Protein AF-A0A0L8MH28-F1 (afdb_monomer_lite)

InterPro domains:
  IPR025246 Transposase IS30-like HTH domain [PF13936] (49-73)

Organism: Streptomyces virginiae (NCBI:txid1961)

Foldseek 3Di:
DLLQLQVVLLVVDALCVSQVVVPHHSVVSVCVCVVVVNADPDQSDDDDLQDDDPVSVVVVVVCVVVVNDPVNSCPPPPVPRPYDHDDDDDCRVVRDDPVSVVSSCCRHPVPPD

Sequence (113 aa):
MQRQFWRLIATRVTTVEASLAVGVSWPVGTRWSRHAGGMPPISLAEPTGRYLSLEEREEIAILRAKGTGVRRIDAAEWKGRKMKPHRADRRWATAWSPQQISHRVTLDFPDDE

Structure (mmCIF, N/CA/C/O backbone):
data_AF-A0A0L8MH28-F1
#
_entry.id   AF-A0A0L8MH28-F1
#
loop_
_atom_site.group_PDB
_atom_site.id
_atom_site.type_symbol
_atom_site.label_atom_id
_atom_site.label_alt_id
_atom_site.label_comp_id
_atom_site.label_asym_id
_atom_site.label_entity_id
_atom_site.label_seq_id
_atom_site.pdbx_PDB_ins_code
_atom_site.Cartn_x
_atom_site.Cartn_y
_atom_site.Cartn_z
_atom_site.occupancy
_atom_site.B_iso_or_equiv
_atom_site.auth_seq_id
_atom_site.auth_comp_id
_atom_site.auth_asym_id
_atom_site.auth_atom_id
_atom_site.pdbx_PDB_model_num
ATOM 1 N N . MET A 1 1 ? -3.454 -6.102 -3.710 1.00 75.81 1 MET A N 1
ATOM 2 C CA . MET A 1 1 ? -2.995 -5.783 -5.084 1.00 75.81 1 MET A CA 1
ATOM 3 C C . MET A 1 1 ? -1.890 -4.718 -5.119 1.00 75.81 1 MET A C 1
ATOM 5 O O . MET A 1 1 ? -0.753 -5.066 -5.404 1.00 75.81 1 MET A O 1
ATOM 9 N N . GLN A 1 2 ? -2.153 -3.457 -4.740 1.00 80.25 2 GLN A N 1
ATOM 10 C CA . GLN A 1 2 ? -1.167 -2.358 -4.839 1.00 80.25 2 GLN A CA 1
ATOM 11 C C . GLN A 1 2 ? 0.131 -2.572 -4.034 1.00 80.25 2 GLN A C 1
ATOM 13 O O . GLN A 1 2 ? 1.206 -2.242 -4.514 1.00 80.25 2 GLN A O 1
ATOM 18 N N . ARG A 1 3 ? 0.081 -3.172 -2.836 1.00 82.31 3 ARG A N 1
ATOM 19 C CA . ARG A 1 3 ? 1.304 -3.489 -2.067 1.00 82.31 3 ARG A CA 1
ATOM 20 C C . ARG A 1 3 ? 2.214 -4.478 -2.798 1.00 82.31 3 ARG A C 1
ATOM 22 O O . ARG A 1 3 ? 3.425 -4.305 -2.784 1.00 82.31 3 ARG A O 1
ATOM 29 N N . GLN A 1 4 ? 1.631 -5.497 -3.427 1.00 85.44 4 GLN A N 1
ATOM 30 C CA . GLN A 1 4 ? 2.398 -6.480 -4.188 1.00 85.44 4 GLN A CA 1
ATOM 31 C C . GLN A 1 4 ? 2.988 -5.851 -5.452 1.00 85.44 4 GLN A C 1
ATOM 33 O O . GLN A 1 4 ? 4.147 -6.099 -5.755 1.00 85.44 4 GLN A O 1
ATOM 38 N N . PHE A 1 5 ? 2.237 -4.959 -6.106 1.00 89.19 5 PHE A N 1
ATOM 39 C CA . PHE A 1 5 ? 2.734 -4.157 -7.225 1.00 89.19 5 PHE A CA 1
ATOM 40 C C . PHE A 1 5 ? 3.976 -3.377 -6.791 1.00 89.19 5 PHE A C 1
ATOM 42 O O . PHE A 1 5 ? 5.042 -3.551 -7.363 1.00 89.19 5 PHE A O 1
ATOM 49 N N . TRP A 1 6 ? 3.885 -2.620 -5.697 1.00 88.50 6 TRP A N 1
ATOM 50 C CA . TRP A 1 6 ? 5.008 -1.831 -5.196 1.00 88.50 6 TRP A CA 1
ATOM 51 C C . TRP A 1 6 ? 6.198 -2.665 -4.692 1.00 88.50 6 TRP A C 1
ATOM 53 O O . TRP A 1 6 ? 7.331 -2.193 -4.750 1.00 88.50 6 TRP A O 1
ATOM 63 N N . ARG A 1 7 ? 5.977 -3.906 -4.237 1.00 88.00 7 ARG A N 1
ATOM 64 C CA . ARG A 1 7 ? 7.060 -4.856 -3.920 1.00 88.00 7 ARG A CA 1
ATOM 65 C C . ARG A 1 7 ? 7.795 -5.320 -5.172 1.00 88.00 7 ARG A C 1
ATOM 67 O O . ARG A 1 7 ? 9.016 -5.311 -5.169 1.00 88.00 7 ARG A O 1
ATOM 74 N N . LEU A 1 8 ? 7.068 -5.669 -6.230 1.00 89.56 8 LEU A N 1
ATOM 75 C CA . LEU A 1 8 ? 7.651 -6.051 -7.520 1.00 89.56 8 LEU A CA 1
ATOM 76 C C . LEU A 1 8 ? 8.408 -4.877 -8.153 1.00 89.56 8 LEU A C 1
ATOM 78 O O . LEU A 1 8 ? 9.551 -4.993 -8.581 1.00 89.56 8 LEU A O 1
ATOM 82 N N . ILE A 1 9 ? 7.812 -3.694 -8.102 1.00 87.44 9 ILE A N 1
ATOM 83 C CA . ILE A 1 9 ? 8.481 -2.443 -8.446 1.00 87.44 9 ILE A CA 1
ATOM 84 C C . ILE A 1 9 ? 9.790 -2.328 -7.636 1.00 87.44 9 ILE A C 1
ATOM 86 O O . ILE A 1 9 ? 10.855 -2.174 -8.229 1.00 87.44 9 ILE A O 1
ATOM 90 N N . ALA A 1 10 ? 9.785 -2.533 -6.315 1.00 83.81 10 ALA A N 1
ATOM 91 C CA . ALA A 1 10 ? 11.010 -2.499 -5.503 1.00 83.81 10 ALA A CA 1
ATOM 92 C C . ALA A 1 10 ? 12.061 -3.576 -5.865 1.00 83.81 10 ALA A C 1
ATOM 94 O O . ALA A 1 10 ? 13.247 -3.358 -5.608 1.00 83.81 10 ALA A O 1
ATOM 95 N N . THR A 1 11 ? 11.668 -4.692 -6.495 1.00 84.44 11 THR A N 1
ATOM 96 C CA . THR A 1 11 ? 12.586 -5.713 -7.039 1.00 84.44 11 THR A CA 1
ATOM 97 C C . THR A 1 11 ? 13.094 -5.395 -8.447 1.00 84.44 11 THR A C 1
ATOM 99 O O . THR A 1 11 ? 13.701 -6.259 -9.070 1.00 84.44 11 THR A O 1
ATOM 102 N N . ARG A 1 12 ? 12.892 -4.163 -8.938 1.00 82.25 12 ARG A N 1
ATOM 103 C CA . ARG A 1 12 ? 13.396 -3.661 -10.231 1.00 82.25 12 ARG A CA 1
ATOM 104 C C . ARG A 1 12 ? 12.762 -4.302 -11.470 1.00 82.25 12 ARG A C 1
ATOM 106 O O . ARG A 1 12 ? 13.372 -4.283 -12.531 1.00 82.25 12 ARG A O 1
ATOM 113 N N . VAL A 1 13 ? 11.537 -4.820 -11.368 1.00 88.38 13 VAL A N 1
ATOM 114 C CA . VAL A 1 13 ? 10.767 -5.169 -12.576 1.00 88.38 13 VAL A CA 1
ATOM 115 C C . VAL A 1 13 ? 10.082 -3.934 -13.162 1.00 88.38 13 VAL A C 1
ATOM 117 O O . VAL A 1 13 ? 9.840 -2.942 -12.454 1.00 88.38 13 VAL A O 1
ATOM 120 N N . THR A 1 14 ? 9.765 -3.997 -14.455 1.00 89.00 14 THR A N 1
ATOM 121 C CA . THR A 1 14 ? 9.102 -2.898 -15.165 1.00 89.00 14 THR A CA 1
ATOM 122 C C . THR A 1 14 ? 7.680 -2.678 -14.647 1.00 89.00 14 THR A C 1
ATOM 124 O O . THR A 1 14 ? 7.023 -3.585 -14.126 1.00 89.00 14 THR A O 1
ATOM 127 N N . THR A 1 15 ? 7.155 -1.464 -14.835 1.00 89.50 15 THR A N 1
ATOM 128 C CA . THR A 1 15 ? 5.761 -1.151 -14.486 1.00 89.50 15 THR A CA 1
ATOM 129 C C . THR A 1 15 ? 4.763 -2.064 -15.219 1.00 89.50 15 THR A C 1
ATOM 131 O O . THR A 1 15 ? 3.725 -2.419 -14.658 1.00 89.50 15 THR A O 1
ATOM 134 N N . VAL A 1 16 ? 5.092 -2.514 -16.437 1.00 90.69 16 VAL A N 1
ATOM 135 C CA . VAL A 1 16 ? 4.305 -3.487 -17.218 1.00 90.69 16 VAL A CA 1
ATOM 136 C C . VAL A 1 16 ? 4.285 -4.852 -16.544 1.00 90.69 16 VAL A C 1
ATOM 138 O O . VAL A 1 16 ? 3.209 -5.359 -16.233 1.00 90.69 16 VAL A O 1
ATOM 141 N N . GLU A 1 17 ? 5.449 -5.428 -16.267 1.00 91.88 17 GLU A N 1
ATOM 142 C CA . GLU A 1 17 ? 5.557 -6.757 -15.657 1.00 91.88 17 GLU A CA 1
ATOM 143 C C . GLU A 1 17 ? 4.930 -6.784 -14.265 1.00 91.88 17 GLU A C 1
ATOM 145 O O . GLU A 1 17 ? 4.170 -7.696 -13.945 1.00 91.88 17 GLU A O 1
ATOM 150 N N . ALA A 1 18 ? 5.167 -5.744 -13.460 1.00 92.25 18 ALA A N 1
ATOM 151 C CA . ALA A 1 18 ? 4.547 -5.607 -12.148 1.00 92.25 18 ALA A CA 1
ATOM 152 C C . ALA A 1 18 ? 3.014 -5.540 -12.241 1.00 92.25 18 ALA A C 1
ATOM 154 O O . ALA A 1 18 ? 2.329 -6.083 -11.376 1.00 92.25 18 ALA A O 1
ATOM 155 N N . SER A 1 19 ? 2.470 -4.893 -13.280 1.00 93.75 19 SER A N 1
ATOM 156 C CA . SER A 1 19 ? 1.023 -4.810 -13.526 1.00 93.75 19 SER A CA 1
ATOM 157 C C . SER A 1 19 ? 0.431 -6.177 -13.845 1.00 93.75 19 SER A C 1
ATOM 159 O O . SER A 1 19 ? -0.528 -6.605 -13.200 1.00 93.75 19 SER A O 1
ATOM 161 N N . LEU A 1 20 ? 1.046 -6.878 -14.800 1.00 94.56 20 LEU A N 1
ATOM 162 C CA . LEU A 1 20 ? 0.613 -8.204 -15.232 1.00 94.56 20 LEU A CA 1
ATOM 163 C C . LEU A 1 20 ? 0.688 -9.209 -14.077 1.00 94.56 20 LEU A C 1
ATOM 165 O O . LEU A 1 20 ? -0.273 -9.932 -13.830 1.00 94.56 20 LEU A O 1
ATOM 169 N N . ALA A 1 21 ? 1.776 -9.185 -13.304 1.00 92.88 21 ALA A N 1
ATOM 170 C CA . ALA A 1 21 ? 1.997 -10.091 -12.181 1.00 92.88 21 ALA A CA 1
ATOM 171 C C . ALA A 1 21 ? 0.993 -9.917 -11.029 1.00 92.88 21 ALA A C 1
ATOM 173 O O . ALA A 1 21 ? 0.726 -10.873 -10.303 1.00 92.88 21 ALA A O 1
ATOM 174 N N . VAL A 1 22 ? 0.420 -8.720 -10.842 1.00 93.12 22 VAL A N 1
ATOM 175 C CA . VAL A 1 22 ? -0.648 -8.509 -9.847 1.00 93.12 22 VAL A CA 1
ATOM 176 C C . VAL A 1 22 ? -2.054 -8.628 -10.423 1.00 93.12 22 VAL A C 1
ATOM 178 O O . VAL A 1 22 ? -3.008 -8.489 -9.661 1.00 93.12 22 VAL A O 1
ATOM 181 N N . GLY A 1 23 ? -2.189 -8.863 -11.732 1.00 94.75 23 GLY A N 1
ATOM 182 C CA . GLY A 1 23 ? -3.471 -9.011 -12.415 1.00 94.75 23 GLY A CA 1
ATOM 183 C C . GLY A 1 23 ? -4.174 -7.695 -12.767 1.00 94.75 23 GLY A C 1
ATOM 184 O O . GLY A 1 23 ? -5.400 -7.679 -12.841 1.00 94.75 23 GLY A O 1
ATOM 185 N N . VAL A 1 24 ? -3.447 -6.583 -12.958 1.00 93.81 24 VAL A N 1
ATOM 186 C CA . VAL A 1 24 ? -4.012 -5.348 -13.545 1.00 93.81 24 VAL A CA 1
ATOM 187 C C . VAL A 1 24 ? -3.523 -5.126 -14.972 1.00 93.81 24 VAL A C 1
ATOM 189 O O . VAL A 1 24 ? -2.411 -5.493 -15.341 1.00 93.81 24 VAL A O 1
ATOM 192 N N . SER A 1 25 ? -4.335 -4.435 -15.775 1.00 95.19 25 SER A N 1
ATOM 193 C CA . SER A 1 25 ? -3.901 -3.941 -17.084 1.00 95.19 25 SER A CA 1
ATOM 194 C C . SER A 1 25 ? -2.735 -2.951 -16.945 1.00 95.19 25 SER A C 1
ATOM 196 O O . SER A 1 25 ? -2.741 -2.129 -16.023 1.00 95.19 25 SER A O 1
ATOM 198 N N . TRP A 1 26 ? -1.800 -2.947 -17.899 1.00 91.94 26 TRP A N 1
ATOM 199 C CA . TRP A 1 26 ? -0.663 -2.015 -17.914 1.00 91.94 26 TRP A CA 1
ATOM 200 C C . TRP A 1 26 ? -1.038 -0.529 -17.710 1.00 91.94 26 TRP A C 1
ATOM 202 O O . TRP A 1 26 ? -0.399 0.121 -16.880 1.00 91.94 26 TRP A O 1
ATOM 212 N N . PRO A 1 27 ? -2.099 0.032 -18.335 1.00 94.38 27 PRO A N 1
ATOM 213 C CA . PRO A 1 27 ? -2.470 1.433 -18.113 1.00 94.38 27 PRO A CA 1
ATOM 214 C C . PRO A 1 27 ? -2.811 1.767 -16.652 1.00 94.38 27 PRO A C 1
ATOM 216 O O . PRO A 1 27 ? -2.597 2.897 -16.205 1.00 94.38 27 PRO A O 1
ATOM 219 N N . VAL A 1 28 ? -3.329 0.795 -15.891 1.00 94.31 28 VAL A N 1
ATOM 220 C CA . VAL A 1 28 ? -3.649 0.961 -14.465 1.00 94.31 28 VAL A CA 1
ATOM 221 C C . VAL A 1 28 ? -2.372 1.052 -13.635 1.00 94.31 28 VAL A C 1
ATOM 223 O O . VAL A 1 28 ? -2.256 1.967 -12.820 1.00 94.31 28 VAL A O 1
ATOM 226 N N . GLY A 1 29 ? -1.389 0.178 -13.868 1.00 91.06 29 GLY A N 1
ATOM 227 C CA . GLY A 1 29 ? -0.108 0.251 -13.158 1.00 91.06 29 GLY A CA 1
ATOM 228 C C . GLY A 1 29 ? 0.707 1.488 -13.524 1.00 91.06 29 GLY A C 1
ATOM 229 O O . GLY A 1 29 ? 1.256 2.135 -12.634 1.00 91.06 29 GLY A O 1
ATOM 230 N N . THR A 1 30 ? 0.692 1.913 -14.792 1.00 90.19 30 THR A N 1
ATOM 231 C CA . THR A 1 30 ? 1.301 3.188 -15.211 1.00 90.19 30 THR A CA 1
ATOM 232 C C . THR A 1 30 ? 0.660 4.379 -14.505 1.00 90.19 30 THR A C 1
ATOM 234 O O . THR A 1 30 ? 1.358 5.290 -14.062 1.00 90.19 30 THR A O 1
ATOM 237 N N . ARG A 1 31 ? -0.669 4.372 -14.332 1.00 92.06 31 ARG A N 1
ATOM 238 C CA . ARG A 1 31 ? -1.372 5.413 -13.571 1.00 92.06 31 ARG A CA 1
ATOM 239 C C . ARG A 1 31 ? -0.991 5.391 -12.092 1.00 92.06 31 ARG A C 1
ATOM 241 O O . ARG A 1 31 ? -0.777 6.457 -11.525 1.00 92.06 31 ARG A O 1
ATOM 248 N N . TRP A 1 32 ? -0.889 4.211 -11.477 1.00 90.25 32 TRP A N 1
ATOM 249 C CA . TRP A 1 32 ? -0.429 4.083 -10.090 1.00 90.25 32 TRP A CA 1
ATOM 250 C C . TRP A 1 32 ? 0.991 4.618 -9.912 1.00 90.25 32 TRP A C 1
ATOM 252 O O . TRP A 1 32 ? 1.221 5.384 -8.979 1.00 90.25 32 TRP A O 1
ATOM 262 N N . SER A 1 33 ? 1.905 4.267 -10.822 1.00 87.31 33 SER A N 1
ATOM 263 C CA . SER A 1 33 ? 3.290 4.742 -10.799 1.00 87.31 33 SER A CA 1
ATOM 264 C C . SER A 1 33 ? 3.359 6.265 -10.940 1.00 87.31 33 SER A C 1
ATOM 266 O O . SER A 1 33 ? 3.872 6.939 -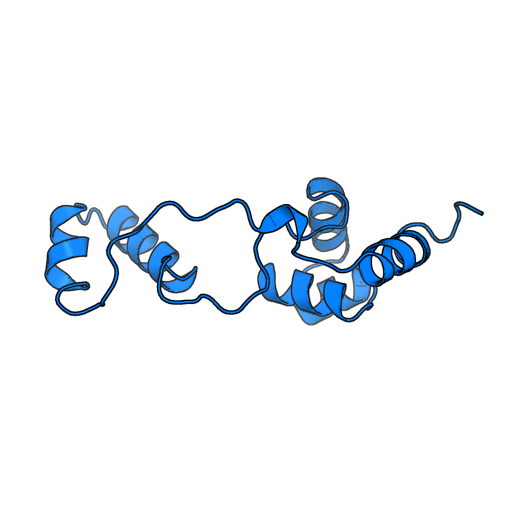10.050 1.00 87.31 33 SER A O 1
ATOM 268 N N . ARG A 1 34 ? 2.735 6.838 -11.982 1.00 85.56 34 ARG A N 1
ATOM 269 C CA . ARG A 1 34 ? 2.724 8.294 -12.216 1.00 85.56 34 ARG A CA 1
ATOM 270 C C . ARG A 1 34 ? 2.090 9.077 -11.074 1.00 85.56 34 ARG A C 1
ATOM 272 O O . ARG A 1 34 ? 2.640 10.085 -10.651 1.00 85.56 34 ARG A O 1
ATOM 279 N N . HIS A 1 35 ? 0.952 8.613 -10.557 1.00 83.69 35 HIS A N 1
ATOM 280 C CA . HIS A 1 35 ? 0.259 9.302 -9.467 1.00 83.69 35 HIS A CA 1
ATOM 281 C C . HIS A 1 35 ? 1.094 9.349 -8.182 1.00 83.69 35 HIS A C 1
ATOM 283 O O . HIS A 1 35 ? 0.995 10.306 -7.421 1.00 83.69 35 HIS A O 1
ATOM 289 N N . ALA A 1 36 ? 1.924 8.334 -7.951 1.00 82.25 36 ALA A N 1
ATOM 290 C CA . ALA A 1 36 ? 2.790 8.261 -6.785 1.00 82.25 36 ALA A CA 1
ATOM 291 C C . ALA A 1 36 ? 4.237 8.724 -7.063 1.00 82.25 36 ALA A C 1
ATOM 293 O O . ALA A 1 36 ? 5.100 8.580 -6.201 1.00 82.25 36 ALA A O 1
ATOM 294 N N . GLY A 1 37 ? 4.515 9.268 -8.256 1.00 80.88 37 GLY A N 1
ATOM 295 C CA . GLY A 1 37 ? 5.847 9.745 -8.646 1.00 80.88 37 GLY A CA 1
ATOM 296 C C . GLY A 1 37 ? 6.906 8.640 -8.724 1.00 80.88 37 GLY A C 1
ATOM 297 O O . GLY A 1 37 ? 8.060 8.877 -8.386 1.00 80.88 37 GLY A O 1
ATOM 298 N N . GLY A 1 38 ? 6.513 7.417 -9.088 1.00 79.38 38 GLY A N 1
ATOM 299 C CA . GLY A 1 38 ? 7.411 6.258 -9.159 1.00 79.38 38 GLY A CA 1
ATOM 300 C C . GLY A 1 38 ? 7.782 5.655 -7.799 1.00 79.38 38 GLY A C 1
ATOM 301 O O . GLY A 1 38 ? 8.575 4.717 -7.750 1.00 79.38 38 GLY A O 1
ATOM 302 N N . MET A 1 39 ? 7.197 6.140 -6.697 1.00 79.88 39 MET A N 1
ATOM 303 C CA . MET A 1 39 ? 7.484 5.700 -5.327 1.00 79.88 39 MET A CA 1
ATOM 304 C C . MET A 1 39 ? 6.217 5.151 -4.650 1.00 79.88 39 MET A C 1
ATOM 306 O O . MET A 1 39 ? 5.140 5.716 -4.821 1.00 79.88 39 MET A O 1
ATOM 310 N N . PRO A 1 40 ? 6.288 4.084 -3.831 1.00 78.81 40 PRO A N 1
ATOM 311 C CA . PRO A 1 40 ? 5.144 3.632 -3.057 1.00 78.81 40 PRO A CA 1
ATOM 312 C C . PRO A 1 40 ? 4.625 4.725 -2.108 1.00 78.81 40 PRO A C 1
ATOM 314 O O . PRO A 1 40 ? 5.350 5.158 -1.212 1.00 78.81 40 PRO A O 1
ATOM 317 N N . PRO A 1 41 ? 3.332 5.091 -2.180 1.00 76.75 41 PRO A N 1
ATOM 318 C CA . PRO A 1 41 ? 2.713 6.008 -1.219 1.00 76.75 41 PRO A CA 1
ATOM 319 C C . PRO A 1 41 ? 2.441 5.327 0.137 1.00 76.75 41 PRO A C 1
ATOM 321 O O . PRO A 1 41 ? 1.865 5.919 1.049 1.00 76.75 41 PRO A O 1
ATOM 324 N N . ILE A 1 42 ? 2.817 4.051 0.266 1.00 72.56 42 ILE A N 1
ATOM 325 C CA . ILE A 1 42 ? 2.582 3.187 1.418 1.00 72.56 42 ILE A CA 1
ATOM 326 C C . ILE A 1 42 ? 3.903 2.592 1.898 1.00 72.56 42 ILE A C 1
ATOM 328 O O . ILE A 1 42 ? 4.789 2.288 1.106 1.00 72.56 42 ILE A O 1
ATOM 332 N N . SER A 1 43 ? 4.028 2.351 3.203 1.00 72.75 43 SER A N 1
ATOM 333 C CA . SER A 1 43 ? 5.167 1.582 3.706 1.00 72.75 43 SER A CA 1
ATOM 334 C C . SER A 1 43 ? 5.088 0.138 3.195 1.00 72.75 43 SER A C 1
ATOM 336 O O . SER A 1 43 ? 4.048 -0.515 3.325 1.00 72.75 43 SER A O 1
ATOM 338 N N . LEU A 1 44 ? 6.184 -0.349 2.604 1.00 71.62 44 LEU A N 1
ATOM 339 C CA . LEU A 1 44 ? 6.324 -1.742 2.155 1.00 71.62 44 LEU A CA 1
ATOM 340 C C . LEU A 1 44 ? 6.840 -2.678 3.250 1.00 71.62 44 LEU A C 1
ATOM 342 O O . LEU A 1 44 ? 6.784 -3.897 3.071 1.00 71.62 44 LEU A O 1
ATOM 346 N N . ALA A 1 45 ? 7.314 -2.112 4.365 1.00 68.94 45 ALA A N 1
ATOM 347 C CA . ALA A 1 45 ? 7.692 -2.871 5.545 1.00 68.94 45 ALA A CA 1
ATOM 348 C C . ALA A 1 45 ? 6.506 -3.707 6.034 1.00 68.94 45 ALA A C 1
ATOM 350 O O . ALA A 1 45 ? 5.343 -3.309 5.894 1.00 68.94 45 ALA A O 1
ATOM 351 N N . GLU A 1 46 ? 6.804 -4.864 6.620 1.00 64.88 46 GLU A N 1
ATOM 352 C CA . GLU A 1 46 ? 5.765 -5.657 7.261 1.00 64.88 46 GLU A CA 1
ATOM 353 C C . GLU A 1 46 ? 5.072 -4.820 8.343 1.00 64.88 46 GLU A C 1
ATOM 355 O O . GLU A 1 46 ? 5.749 -4.084 9.075 1.00 64.88 46 GLU A O 1
ATOM 360 N N . PRO A 1 47 ? 3.729 -4.868 8.425 1.00 63.06 47 PRO A N 1
ATOM 361 C CA . PRO A 1 47 ? 3.002 -4.165 9.464 1.00 63.06 47 PRO A CA 1
ATOM 362 C C . PRO A 1 47 ? 3.490 -4.659 10.824 1.00 63.06 47 PRO A C 1
ATOM 364 O O . PRO A 1 47 ? 3.183 -5.767 11.253 1.00 63.06 47 PRO A O 1
ATOM 367 N N . THR A 1 48 ? 4.272 -3.839 11.515 1.00 57.91 48 THR A N 1
ATOM 368 C CA . THR A 1 48 ? 4.528 -4.056 12.933 1.00 57.91 48 THR A CA 1
ATOM 369 C C . THR A 1 48 ? 3.262 -3.666 13.684 1.00 57.91 48 THR A C 1
ATOM 371 O O . THR A 1 48 ? 2.579 -2.722 13.277 1.00 57.91 48 THR A O 1
ATOM 374 N N . GLY A 1 49 ? 2.932 -4.402 14.751 1.00 58.59 49 GLY A N 1
ATOM 375 C CA . GLY A 1 49 ? 1.684 -4.293 15.523 1.00 58.59 49 GLY A CA 1
ATOM 376 C C . GLY A 1 49 ? 1.487 -2.964 16.267 1.00 58.59 49 GLY A C 1
ATOM 377 O O . GLY A 1 49 ? 1.275 -2.952 17.471 1.00 58.59 49 GLY A O 1
ATOM 378 N N . ARG A 1 50 ? 1.591 -1.829 15.568 1.00 53.97 50 ARG A N 1
ATOM 379 C CA . ARG A 1 50 ? 1.268 -0.464 16.013 1.00 53.97 50 ARG A CA 1
ATOM 380 C C . ARG A 1 50 ? 0.221 0.223 15.122 1.00 53.97 50 ARG A C 1
ATOM 382 O O . ARG A 1 50 ? -0.455 1.122 15.613 1.00 53.97 50 ARG A O 1
ATOM 389 N N . 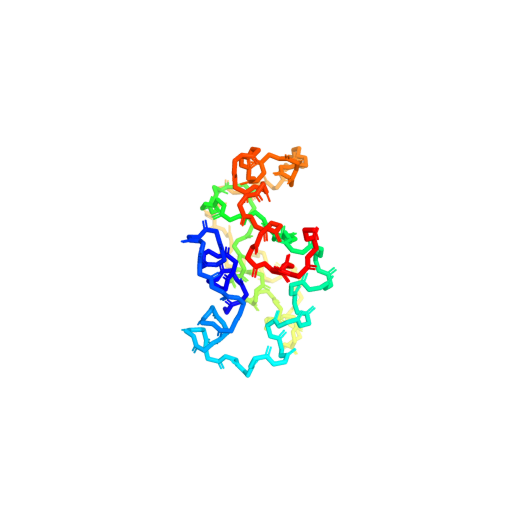TYR A 1 51 ? 0.006 -0.255 13.889 1.00 66.31 51 TYR A N 1
ATOM 390 C CA . TYR A 1 51 ? -1.150 0.105 13.053 1.00 66.31 51 TYR A CA 1
ATOM 391 C C . TYR A 1 51 ? -1.967 -1.086 12.579 1.00 66.31 51 TYR A C 1
ATOM 393 O O . TYR A 1 51 ? -1.428 -2.174 12.399 1.00 66.31 51 TYR A O 1
ATOM 401 N N . LEU A 1 52 ? -3.243 -0.815 12.309 1.00 69.88 52 LEU A N 1
ATOM 402 C CA . LEU A 1 52 ? -4.127 -1.763 11.652 1.00 69.88 52 LEU A CA 1
ATOM 403 C C . LEU A 1 52 ? -3.567 -2.144 10.289 1.00 69.88 52 LEU A C 1
ATOM 405 O O . LEU A 1 52 ? -3.181 -1.277 9.491 1.00 69.88 52 LEU A O 1
ATOM 409 N N . SER A 1 53 ? -3.550 -3.441 10.024 1.00 70.69 53 SER A N 1
ATOM 410 C CA . SER A 1 53 ? -3.300 -3.974 8.700 1.00 70.69 53 SER A CA 1
ATOM 411 C C . SER A 1 53 ? -4.383 -3.483 7.725 1.00 70.69 53 SER A C 1
ATOM 413 O O . SER A 1 53 ? -5.434 -2.966 8.110 1.00 70.69 53 SER A O 1
ATOM 415 N N . LEU A 1 54 ? -4.114 -3.595 6.421 1.00 66.94 54 LEU A N 1
ATOM 416 C CA . LEU A 1 54 ? -5.123 -3.267 5.409 1.00 66.94 54 LEU A CA 1
ATOM 417 C C . LEU A 1 54 ? -6.365 -4.153 5.574 1.00 66.94 54 LEU A C 1
ATOM 419 O O . LEU A 1 54 ? -7.472 -3.647 5.475 1.00 66.94 54 LEU A O 1
ATOM 423 N N . GLU A 1 55 ? -6.153 -5.428 5.890 1.00 72.31 55 GLU A N 1
ATOM 424 C CA . GLU A 1 55 ? -7.202 -6.415 6.140 1.00 72.31 55 GLU A CA 1
ATOM 425 C C . GLU A 1 55 ? -8.088 -5.998 7.321 1.00 72.31 55 GLU A C 1
ATOM 427 O O . GLU A 1 55 ? -9.300 -5.903 7.170 1.00 72.31 55 GLU A O 1
ATOM 432 N N . GLU A 1 56 ? -7.492 -5.590 8.447 1.00 74.19 56 GLU A N 1
ATOM 433 C CA . GLU A 1 56 ? -8.243 -5.077 9.605 1.00 74.19 56 GLU A CA 1
ATOM 434 C C . GLU A 1 56 ? -9.021 -3.792 9.260 1.00 74.19 56 GLU A C 1
ATOM 436 O O . GLU A 1 56 ? -10.119 -3.552 9.758 1.00 74.19 56 GLU A O 1
ATOM 441 N N . ARG A 1 57 ? -8.480 -2.941 8.377 1.00 82.38 57 ARG A N 1
ATOM 442 C CA . ARG A 1 57 ? -9.184 -1.734 7.910 1.00 82.38 57 ARG A CA 1
ATOM 443 C C . ARG A 1 57 ? -10.335 -2.059 6.957 1.00 82.38 57 ARG A C 1
ATOM 445 O O . ARG A 1 57 ? -11.346 -1.359 6.994 1.00 82.38 57 ARG A O 1
ATOM 452 N N . GLU A 1 58 ? -10.181 -3.066 6.104 1.00 83.12 58 GLU A N 1
ATOM 453 C CA . GLU A 1 58 ? -11.227 -3.550 5.199 1.00 83.12 58 GLU A CA 1
ATOM 454 C C . GLU A 1 58 ? -12.359 -4.222 5.983 1.00 83.12 58 GLU A C 1
ATOM 456 O O . GLU A 1 58 ? -13.526 -3.936 5.724 1.00 83.12 58 GLU A O 1
ATOM 461 N N . GLU A 1 59 ? -12.033 -5.004 7.012 1.00 80.00 59 GLU A N 1
ATOM 462 C CA . GLU A 1 59 ? -12.995 -5.598 7.945 1.00 80.00 59 GLU A CA 1
ATOM 463 C C . GLU A 1 59 ? -13.842 -4.518 8.642 1.00 80.00 59 GLU A C 1
ATOM 465 O O . GLU A 1 59 ? -15.076 -4.543 8.572 1.00 80.00 59 GLU A O 1
ATOM 470 N N . ILE A 1 60 ? -13.202 -3.467 9.174 1.00 82.44 60 ILE A N 1
ATOM 471 C CA . ILE A 1 60 ? -13.908 -2.297 9.726 1.00 82.44 60 ILE A CA 1
ATOM 472 C C . ILE A 1 60 ? -14.792 -1.617 8.670 1.00 82.44 60 ILE A C 1
ATOM 474 O O . ILE A 1 60 ? -15.907 -1.188 8.982 1.00 82.44 60 ILE A O 1
ATOM 478 N N . ALA A 1 61 ? -14.316 -1.477 7.430 1.00 83.38 61 ALA A N 1
ATOM 479 C CA . ALA A 1 61 ? -15.079 -0.844 6.356 1.00 83.38 61 ALA A CA 1
ATOM 480 C C . ALA A 1 61 ? -16.332 -1.657 5.990 1.00 83.38 61 ALA A C 1
ATOM 482 O O . ALA A 1 61 ? -17.409 -1.077 5.840 1.00 83.38 61 ALA A O 1
ATOM 483 N N . ILE A 1 62 ? -16.222 -2.986 5.926 1.00 87.50 62 ILE A N 1
ATOM 484 C CA . ILE A 1 62 ? -17.348 -3.899 5.691 1.00 87.50 62 ILE A CA 1
ATOM 485 C C . ILE A 1 62 ? -18.352 -3.813 6.843 1.00 87.50 62 ILE A C 1
ATOM 487 O O . ILE A 1 62 ? -19.555 -3.690 6.607 1.00 87.50 62 ILE A O 1
ATOM 491 N N . LEU A 1 63 ? -17.884 -3.840 8.093 1.00 84.62 63 LEU A N 1
ATOM 492 C CA . LEU A 1 63 ? -18.755 -3.734 9.265 1.00 84.62 63 LEU A CA 1
ATOM 493 C C . LEU A 1 63 ? -19.497 -2.396 9.299 1.00 84.62 63 LE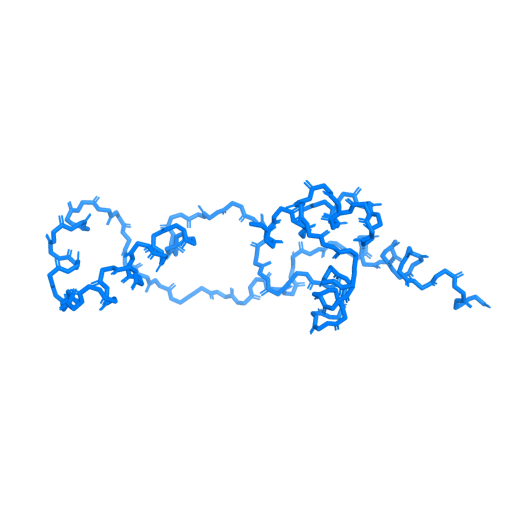U A C 1
ATOM 495 O O . LEU A 1 63 ? -20.701 -2.370 9.568 1.00 84.62 63 LEU A O 1
ATOM 499 N N . ARG A 1 64 ? -18.819 -1.298 8.949 1.00 85.50 64 ARG A N 1
ATOM 500 C CA . ARG A 1 64 ? -19.446 0.020 8.786 1.00 85.50 64 ARG A CA 1
ATOM 501 C C . ARG A 1 64 ? -20.479 0.040 7.662 1.00 85.50 64 ARG A C 1
ATOM 503 O O . ARG A 1 64 ? -21.566 0.569 7.873 1.00 85.50 64 ARG A O 1
ATOM 510 N N . ALA A 1 65 ? -20.179 -0.556 6.507 1.00 90.00 65 ALA A N 1
ATOM 511 C CA . ALA A 1 65 ? -21.119 -0.660 5.388 1.00 90.00 65 ALA A CA 1
ATOM 512 C C . ALA A 1 65 ? -22.374 -1.477 5.752 1.00 90.00 65 ALA A C 1
ATOM 514 O O . ALA A 1 65 ? -23.468 -1.163 5.297 1.00 90.00 65 ALA A O 1
ATOM 515 N N . LYS A 1 66 ? -22.237 -2.467 6.643 1.00 89.31 66 LYS A N 1
ATOM 516 C CA . LYS A 1 66 ? -23.349 -3.235 7.232 1.00 89.31 66 LYS A CA 1
ATOM 517 C C . LYS A 1 66 ? -24.127 -2.476 8.322 1.00 89.31 66 LYS A C 1
ATOM 519 O O . LYS A 1 66 ? -25.018 -3.048 8.942 1.00 89.31 66 LYS A O 1
ATOM 524 N N . GLY A 1 67 ? -23.785 -1.216 8.600 1.00 89.62 67 GLY A N 1
ATOM 525 C CA . GLY A 1 67 ? -24.433 -0.398 9.631 1.00 89.62 67 GLY A CA 1
ATOM 526 C C . GLY A 1 67 ? -23.958 -0.682 11.061 1.00 89.62 67 GLY A C 1
ATOM 527 O O . GLY A 1 67 ? -24.579 -0.236 12.027 1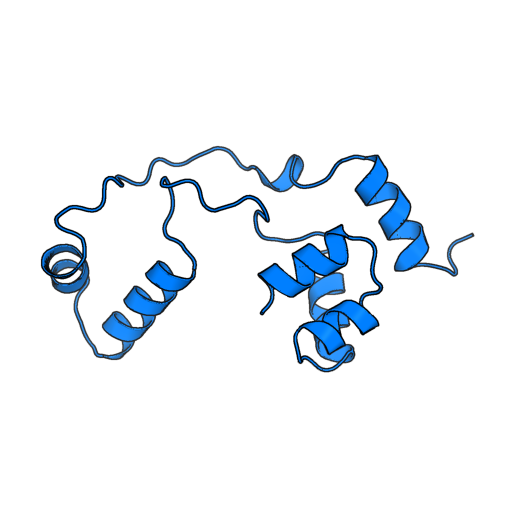.00 89.62 67 GLY A O 1
ATOM 528 N N . THR A 1 68 ? -22.855 -1.413 11.235 1.00 86.94 68 THR A N 1
ATOM 529 C CA . THR A 1 68 ? -22.285 -1.681 12.561 1.00 86.94 68 THR A CA 1
ATOM 530 C C . THR A 1 68 ? -21.635 -0.412 13.108 1.00 86.94 68 THR A C 1
ATOM 532 O O . THR A 1 68 ? -20.684 0.122 12.536 1.00 86.94 68 THR A O 1
ATOM 535 N N . GLY A 1 69 ? -22.137 0.083 14.241 1.00 81.69 69 GLY A N 1
ATOM 536 C CA . GLY A 1 69 ? -21.558 1.242 14.920 1.00 81.69 69 GLY A CA 1
ATOM 537 C C . GLY A 1 69 ? -20.162 0.958 15.488 1.00 81.69 69 GLY A C 1
ATOM 538 O O . GLY A 1 69 ? -19.890 -0.145 15.956 1.00 81.69 69 GLY A O 1
ATOM 539 N N . VAL A 1 70 ? -19.300 1.980 15.516 1.00 77.94 70 VAL A N 1
ATOM 540 C CA . VAL A 1 70 ? -17.879 1.888 15.926 1.00 77.94 70 VAL A CA 1
ATOM 541 C C . VAL A 1 70 ? -17.687 1.187 17.276 1.00 77.94 70 VAL A C 1
ATOM 543 O O . VAL A 1 70 ? -16.862 0.292 17.387 1.00 77.94 70 VAL A O 1
ATOM 546 N N . ARG A 1 71 ? -18.522 1.495 18.278 1.00 74.19 71 ARG A N 1
ATOM 547 C CA . ARG A 1 71 ? -18.444 0.859 19.608 1.00 74.19 71 ARG A CA 1
ATOM 548 C C . ARG A 1 71 ? -18.683 -0.653 19.582 1.00 74.19 71 ARG A C 1
ATOM 550 O O . ARG A 1 71 ? -18.166 -1.359 20.440 1.00 74.19 71 ARG A O 1
ATOM 557 N N . ARG A 1 72 ? -19.491 -1.147 18.638 1.00 75.31 72 ARG A N 1
ATOM 558 C CA . ARG A 1 72 ? -19.774 -2.581 18.485 1.00 75.31 72 ARG A CA 1
ATOM 559 C C . ARG A 1 72 ? -18.617 -3.291 17.776 1.00 75.31 72 ARG A C 1
ATOM 561 O O . ARG A 1 72 ? -18.296 -4.402 18.172 1.00 75.31 72 ARG A O 1
ATOM 568 N N . ILE A 1 73 ? -17.974 -2.624 16.815 1.00 76.25 73 ILE A N 1
ATOM 569 C CA . ILE A 1 73 ? -16.754 -3.102 16.142 1.00 76.25 73 ILE A CA 1
ATOM 570 C C . ILE A 1 73 ? -15.620 -3.257 17.170 1.00 76.25 73 ILE A C 1
ATOM 572 O O . ILE A 1 73 ? -15.076 -4.346 17.331 1.00 76.25 73 ILE A O 1
ATOM 576 N N . ASP A 1 74 ? -15.363 -2.214 17.967 1.00 69.25 74 ASP A N 1
ATOM 577 C CA . ASP A 1 74 ? -14.311 -2.233 18.994 1.00 69.25 74 ASP A CA 1
ATOM 578 C C . ASP A 1 74 ? -14.561 -3.299 20.082 1.00 69.25 74 ASP A C 1
ATOM 580 O O . ASP A 1 74 ? -13.635 -3.962 20.551 1.00 69.25 74 ASP A O 1
ATOM 584 N N . ALA A 1 75 ? -15.818 -3.470 20.511 1.00 63.72 75 ALA A N 1
ATOM 585 C CA . ALA A 1 75 ? -16.159 -4.356 21.624 1.00 63.72 75 ALA A CA 1
ATOM 586 C C . ALA A 1 75 ? -16.202 -5.846 21.254 1.00 63.72 75 ALA A C 1
ATOM 588 O O . ALA A 1 75 ? -15.898 -6.677 22.114 1.00 63.72 75 ALA A O 1
ATOM 589 N N . ALA A 1 76 ? -16.618 -6.178 20.027 1.00 60.00 76 ALA A N 1
ATOM 590 C CA . ALA A 1 76 ? -16.798 -7.560 19.584 1.00 60.00 76 ALA A CA 1
ATOM 591 C C . ALA A 1 76 ? -15.494 -8.186 19.073 1.00 60.00 76 ALA A C 1
ATOM 593 O O . ALA A 1 76 ? -15.242 -9.357 19.336 1.00 60.00 76 ALA A O 1
ATOM 594 N N . GLU A 1 77 ? -14.662 -7.407 18.380 1.00 59.22 77 GLU A N 1
ATOM 595 C CA . GLU A 1 77 ? -13.557 -7.955 17.585 1.00 59.22 77 GLU A CA 1
ATOM 596 C C . GLU A 1 77 ? -12.176 -7.708 18.211 1.00 59.22 77 GLU A C 1
ATOM 598 O O . GLU A 1 77 ? -11.225 -8.450 17.955 1.00 59.22 77 GLU A O 1
ATOM 603 N N . TRP A 1 78 ? -12.035 -6.666 19.041 1.00 60.78 78 TRP A N 1
ATOM 604 C CA . TRP A 1 78 ? -10.720 -6.159 19.465 1.00 60.78 78 TRP A CA 1
ATOM 605 C C . TRP A 1 78 ? -10.409 -6.285 20.958 1.00 60.78 78 TRP A C 1
ATOM 607 O O . TRP A 1 78 ? -9.319 -5.892 21.388 1.00 60.78 78 TRP A O 1
ATOM 617 N N . LYS A 1 79 ? -11.289 -6.899 21.762 1.00 51.34 79 LYS A N 1
ATOM 618 C CA . LYS A 1 79 ? -10.937 -7.330 23.127 1.00 51.34 79 LYS A CA 1
ATOM 619 C C . LYS A 1 79 ? -9.829 -8.390 23.064 1.00 51.34 79 LYS A C 1
ATOM 621 O O . LYS A 1 79 ? -10.102 -9.576 22.942 1.00 51.34 79 LYS A O 1
ATOM 626 N N . GLY A 1 80 ? -8.573 -7.947 23.152 1.00 52.97 80 GLY A N 1
ATOM 627 C CA . GLY A 1 80 ? -7.386 -8.810 23.220 1.00 52.97 80 GLY A CA 1
ATOM 628 C C . GLY A 1 80 ? -6.268 -8.476 22.227 1.00 52.97 80 GLY A C 1
ATOM 629 O O . GLY A 1 80 ? -5.144 -8.940 22.417 1.00 52.97 80 GLY A O 1
ATOM 630 N N . ARG A 1 81 ? -6.509 -7.634 21.208 1.00 59.03 81 ARG A N 1
ATOM 631 C CA . ARG A 1 81 ? -5.444 -7.184 20.291 1.00 59.03 81 ARG A CA 1
ATOM 632 C C . ARG A 1 81 ? -4.639 -6.056 20.961 1.00 59.03 81 ARG A C 1
ATOM 634 O O . ARG A 1 81 ? -5.194 -5.036 21.355 1.00 59.03 81 ARG A O 1
ATOM 641 N N . LYS A 1 82 ? -3.323 -6.247 21.144 1.00 46.62 82 LYS A N 1
ATOM 642 C CA . LYS A 1 82 ? -2.386 -5.382 21.910 1.00 46.62 82 LYS A CA 1
ATOM 643 C C . LYS A 1 82 ? -2.133 -3.974 21.314 1.00 46.62 82 LYS A C 1
ATOM 645 O O . LYS A 1 82 ? -0.989 -3.526 21.282 1.00 46.62 82 LYS A O 1
ATOM 650 N N . MET A 1 83 ? -3.125 -3.252 20.798 1.00 52.00 83 MET A N 1
ATOM 651 C CA . MET A 1 83 ? -2.850 -2.056 19.986 1.00 52.00 83 MET A CA 1
ATOM 652 C C . MET A 1 83 ? -3.657 -0.827 20.389 1.00 52.00 83 MET A C 1
ATOM 654 O O . MET A 1 83 ? -4.763 -0.598 19.918 1.00 52.00 83 MET A O 1
ATOM 658 N N . LYS A 1 84 ? -3.034 0.034 21.205 1.00 48.38 84 LYS A N 1
ATOM 659 C CA . LYS A 1 84 ? -3.355 1.468 21.233 1.00 48.38 84 LYS A CA 1
ATOM 660 C C . LYS A 1 84 ? -2.587 2.147 20.085 1.00 48.38 84 LYS A C 1
ATOM 662 O O . LYS A 1 84 ? -1.359 2.042 20.072 1.00 48.38 84 LYS A O 1
ATOM 667 N N . PRO A 1 85 ? -3.240 2.836 19.134 1.00 49.91 85 PRO A N 1
ATOM 668 C CA . PRO A 1 85 ? -2.533 3.482 18.033 1.00 49.91 85 PRO A CA 1
ATOM 669 C C . PRO A 1 85 ? -1.786 4.722 18.545 1.00 49.91 85 PRO A C 1
ATOM 671 O O . PRO A 1 85 ? -2.397 5.740 18.860 1.00 49.91 85 PRO A O 1
ATOM 674 N N . HIS A 1 86 ? -0.455 4.648 18.624 1.00 46.94 86 HIS A N 1
ATOM 675 C CA . HIS A 1 86 ? 0.391 5.833 18.791 1.00 46.94 86 HIS A CA 1
ATOM 676 C C . HIS A 1 86 ? 0.736 6.394 17.406 1.00 46.94 86 HIS A C 1
ATOM 678 O O . HIS A 1 86 ? 1.047 5.637 16.484 1.00 46.94 86 HIS A O 1
ATOM 684 N N . ARG A 1 87 ? 0.696 7.718 17.234 1.00 41.84 87 ARG A N 1
ATOM 685 C CA . ARG A 1 87 ? 1.183 8.389 16.017 1.00 41.84 87 ARG A CA 1
ATOM 686 C C . ARG A 1 87 ? 2.701 8.155 15.931 1.00 41.84 87 ARG A C 1
ATOM 688 O O . ARG A 1 87 ? 3.407 8.489 16.877 1.00 41.84 87 ARG A O 1
ATOM 695 N N . ALA A 1 88 ? 3.168 7.518 14.865 1.00 47.28 88 ALA A N 1
ATOM 696 C CA . ALA A 1 88 ? 4.561 7.190 14.587 1.00 47.28 88 ALA A CA 1
ATOM 697 C C . ALA A 1 88 ? 5.051 8.059 13.428 1.00 47.28 88 ALA A C 1
ATOM 699 O O . ALA A 1 88 ? 4.254 8.512 12.599 1.00 47.28 88 ALA A O 1
ATOM 700 N N . ASP A 1 89 ? 6.360 8.285 13.387 1.00 45.44 89 ASP A N 1
ATOM 701 C CA . ASP A 1 89 ? 6.983 9.206 12.444 1.00 45.44 89 ASP A CA 1
ATOM 702 C C . ASP A 1 89 ? 6.791 8.795 10.983 1.00 45.44 89 ASP A C 1
ATOM 704 O O . ASP A 1 89 ? 6.595 7.627 10.637 1.00 45.44 89 ASP A O 1
ATOM 708 N N . ARG A 1 90 ? 6.832 9.796 10.101 1.00 53.22 90 ARG A N 1
ATOM 709 C CA . ARG A 1 90 ? 6.573 9.676 8.663 1.00 53.22 90 ARG A CA 1
ATOM 710 C C . ARG A 1 90 ? 7.677 8.867 7.956 1.00 53.22 90 ARG A C 1
ATOM 712 O O . ARG A 1 90 ? 8.573 9.433 7.345 1.00 53.22 90 ARG A O 1
ATOM 719 N N . ARG A 1 91 ? 7.569 7.532 7.981 1.00 52.34 91 ARG A N 1
ATOM 720 C CA . ARG A 1 91 ? 8.505 6.555 7.367 1.00 52.34 91 ARG A CA 1
ATOM 721 C C . ARG A 1 91 ? 8.568 6.565 5.825 1.00 52.34 91 ARG A C 1
ATOM 723 O O . ARG A 1 91 ? 9.217 5.698 5.254 1.00 52.34 91 ARG A O 1
ATOM 730 N N . TRP A 1 92 ? 7.878 7.479 5.134 1.00 50.53 92 TRP A N 1
ATOM 731 C CA . TRP A 1 92 ? 7.861 7.501 3.661 1.00 50.53 92 TRP A CA 1
ATOM 732 C C . TRP A 1 92 ? 9.201 7.966 3.071 1.00 50.53 92 TRP A C 1
ATOM 734 O O . TRP A 1 92 ? 9.601 7.470 2.025 1.00 50.53 92 TRP A O 1
ATOM 744 N N . ALA A 1 93 ? 9.931 8.839 3.775 1.00 49.97 93 ALA A N 1
ATOM 745 C CA . ALA A 1 93 ? 11.223 9.361 3.322 1.00 49.97 93 ALA A CA 1
ATOM 746 C C . ALA A 1 93 ? 12.365 8.320 3.353 1.00 49.97 93 ALA A C 1
ATOM 748 O O . ALA A 1 93 ? 13.375 8.507 2.689 1.00 49.97 93 ALA A O 1
ATOM 749 N N . THR A 1 94 ? 12.212 7.219 4.099 1.00 56.19 94 THR A N 1
ATOM 750 C CA . THR A 1 94 ? 13.211 6.137 4.228 1.00 56.19 94 THR A CA 1
ATOM 751 C C . THR A 1 94 ? 12.756 4.817 3.608 1.00 56.19 94 THR A C 1
ATOM 753 O O . THR A 1 94 ? 13.343 3.771 3.876 1.00 56.19 94 THR A O 1
ATOM 756 N N . ALA A 1 95 ? 11.694 4.833 2.796 1.00 59.78 95 ALA A N 1
ATOM 757 C CA . ALA A 1 95 ? 11.135 3.609 2.237 1.00 59.78 95 ALA A CA 1
ATOM 758 C C . ALA A 1 95 ? 12.097 2.903 1.265 1.00 59.78 95 ALA A C 1
ATOM 760 O O . ALA A 1 95 ? 12.104 1.674 1.257 1.00 59.78 95 ALA A O 1
ATOM 761 N N . TRP A 1 96 ? 12.910 3.649 0.504 1.00 70.06 96 TRP A N 1
ATOM 762 C CA . TRP A 1 96 ? 13.884 3.140 -0.477 1.00 70.06 96 TRP A CA 1
ATOM 763 C C . TRP A 1 96 ? 15.290 3.713 -0.243 1.00 70.06 96 TRP A C 1
ATOM 765 O O . TRP A 1 96 ? 15.433 4.833 0.249 1.00 70.06 96 TRP A O 1
ATOM 775 N N . SER A 1 97 ? 16.331 2.966 -0.632 1.00 72.06 97 SER A N 1
ATOM 776 C CA . SER A 1 97 ? 17.717 3.454 -0.641 1.00 72.06 97 SER A CA 1
ATOM 777 C C . SER A 1 97 ? 18.001 4.362 -1.854 1.00 72.06 97 SER A C 1
ATOM 779 O O . SER A 1 97 ? 17.342 4.223 -2.890 1.00 72.06 97 SER A O 1
ATOM 781 N N . PRO A 1 98 ? 19.014 5.252 -1.799 1.00 71.00 98 PRO A N 1
ATOM 782 C CA . PRO A 1 98 ? 19.404 6.090 -2.942 1.00 71.00 98 PRO A CA 1
ATOM 783 C C . PRO A 1 98 ? 19.676 5.298 -4.233 1.00 71.00 98 PRO A C 1
ATOM 785 O O . PRO A 1 98 ? 19.331 5.736 -5.327 1.00 71.00 98 PRO A O 1
ATOM 788 N N . GLN A 1 99 ? 20.225 4.086 -4.109 1.00 75.62 99 GLN A N 1
ATOM 789 C CA . GLN A 1 99 ? 20.503 3.192 -5.236 1.00 75.62 99 GLN A CA 1
ATOM 790 C C . GLN A 1 99 ? 19.220 2.639 -5.873 1.00 75.62 99 GLN A C 1
ATOM 792 O O . GLN A 1 99 ? 19.181 2.412 -7.080 1.00 75.62 99 GLN A O 1
ATOM 797 N N . GLN A 1 100 ? 18.166 2.414 -5.081 1.00 74.56 100 GLN A N 1
ATOM 798 C CA . GLN A 1 100 ? 16.861 1.995 -5.601 1.00 74.56 100 GLN A CA 1
ATOM 799 C C . GLN A 1 100 ? 16.169 3.128 -6.363 1.00 74.56 100 GLN A C 1
ATOM 801 O O . GLN A 1 100 ? 15.518 2.853 -7.365 1.00 74.56 100 GLN A O 1
ATOM 806 N N . ILE A 1 101 ? 16.345 4.379 -5.925 1.00 72.56 101 ILE A N 1
ATOM 807 C C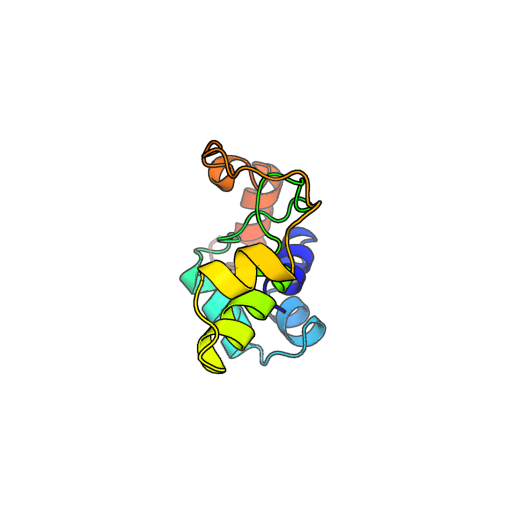A . ILE A 1 101 ? 15.808 5.567 -6.606 1.00 72.56 101 ILE A CA 1
ATOM 808 C C . ILE A 1 101 ? 16.532 5.792 -7.939 1.00 72.56 101 ILE A C 1
ATOM 810 O O . ILE A 1 101 ? 15.878 5.921 -8.967 1.00 72.56 101 ILE A O 1
ATOM 814 N N . SER A 1 102 ? 17.868 5.767 -7.945 1.00 74.56 102 SER A N 1
ATOM 815 C CA . SER A 1 102 ? 18.663 5.972 -9.165 1.00 74.56 102 SER A CA 1
ATOM 816 C C . SER A 1 102 ? 18.346 4.939 -10.251 1.00 74.56 102 SER A C 1
ATOM 818 O O . SER A 1 102 ? 18.086 5.308 -11.389 1.00 74.56 102 SER A O 1
ATOM 820 N N . HIS A 1 103 ? 18.269 3.654 -9.897 1.00 74.81 103 HIS A N 1
ATOM 821 C CA . HIS A 1 103 ? 17.978 2.597 -10.870 1.00 74.81 103 HIS A CA 1
ATOM 822 C C . HIS A 1 103 ? 16.558 2.679 -11.454 1.00 74.81 103 HIS A C 1
ATOM 824 O O . HIS A 1 103 ? 16.290 2.202 -12.552 1.00 74.81 103 HIS A O 1
ATOM 830 N N . ARG A 1 104 ? 15.632 3.275 -10.701 1.00 74.56 104 ARG A N 1
ATOM 831 C CA . ARG A 1 104 ? 14.235 3.465 -11.096 1.00 74.56 104 ARG A CA 1
ATOM 832 C C . ARG A 1 104 ? 14.070 4.507 -12.188 1.00 74.56 104 ARG A C 1
ATOM 834 O O . ARG A 1 104 ? 13.266 4.291 -13.087 1.00 74.56 104 ARG A O 1
ATOM 841 N N . VAL A 1 105 ? 14.843 5.590 -12.113 1.00 69.69 105 VAL A N 1
ATOM 842 C CA . VAL A 1 105 ? 14.839 6.642 -13.136 1.00 69.69 105 VAL A CA 1
ATOM 843 C C . VAL A 1 105 ? 15.182 6.036 -14.498 1.00 69.69 105 VAL A C 1
ATOM 845 O O . VAL A 1 105 ? 14.421 6.212 -15.437 1.00 69.69 105 VAL A O 1
ATOM 848 N N . THR A 1 106 ? 16.218 5.195 -14.570 1.00 68.75 106 THR A N 1
ATOM 849 C CA . THR A 1 106 ? 16.632 4.523 -15.814 1.00 68.75 106 THR A CA 1
ATOM 850 C C . THR A 1 106 ? 15.575 3.570 -16.390 1.00 68.75 106 THR A C 1
ATOM 852 O O . THR A 1 106 ? 15.467 3.434 -17.602 1.00 68.75 106 THR A O 1
ATOM 855 N N . LEU A 1 107 ? 14.798 2.881 -15.546 1.00 69.44 107 LEU A N 1
ATOM 856 C CA . LEU A 1 107 ? 13.821 1.881 -16.005 1.00 69.44 107 LEU A CA 1
ATOM 857 C C . LEU A 1 107 ? 12.486 2.484 -16.454 1.00 69.44 107 LEU A C 1
ATOM 859 O O . LEU A 1 107 ? 11.857 1.954 -17.367 1.00 69.44 107 LEU A O 1
ATOM 863 N N . ASP A 1 108 ? 12.020 3.533 -15.777 1.00 68.00 108 ASP A N 1
ATOM 864 C CA . ASP A 1 108 ? 10.734 4.167 -16.089 1.00 68.00 108 ASP A CA 1
ATOM 865 C C . ASP A 1 108 ? 10.877 5.321 -17.105 1.00 68.00 108 ASP A C 1
ATOM 867 O O . ASP A 1 108 ? 9.879 5.695 -17.727 1.00 68.00 108 ASP A O 1
ATOM 871 N N . PHE A 1 109 ? 12.097 5.840 -17.302 1.00 66.19 109 PHE A N 1
ATOM 872 C CA . PHE A 1 109 ? 12.446 6.902 -18.257 1.00 66.19 109 PHE A CA 1
ATOM 873 C C . PHE A 1 109 ? 13.698 6.515 -19.071 1.00 66.19 109 PHE A C 1
ATOM 875 O O . PHE A 1 109 ? 14.763 7.102 -18.894 1.00 66.19 109 PHE A O 1
ATOM 882 N N . PRO A 1 110 ? 13.609 5.495 -19.943 1.00 65.62 110 PRO A N 1
ATOM 883 C CA . PRO A 1 110 ? 14.760 5.006 -20.705 1.00 65.62 110 PRO A CA 1
ATOM 884 C C . PRO A 1 110 ? 15.268 5.985 -21.781 1.00 65.62 110 PRO A C 1
ATOM 886 O O . PRO A 1 110 ? 16.353 5.768 -22.307 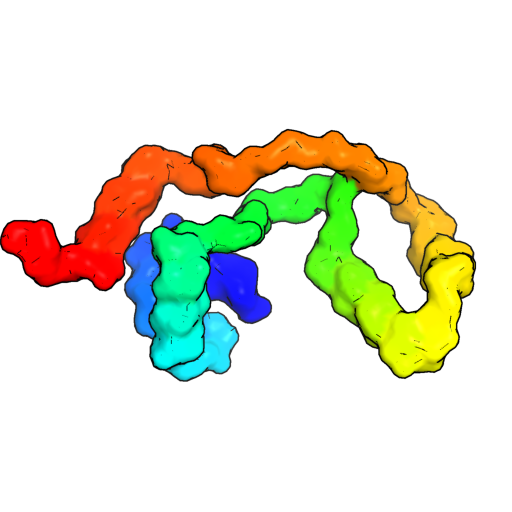1.00 65.62 110 PRO A O 1
ATOM 889 N N . ASP A 1 111 ? 14.501 7.032 -22.103 1.00 67.00 111 ASP A N 1
ATOM 890 C CA . ASP A 1 111 ? 14.780 7.976 -23.196 1.00 67.00 111 ASP A CA 1
ATOM 891 C C . ASP A 1 111 ? 15.411 9.314 -22.731 1.00 67.00 111 ASP A C 1
ATOM 893 O O . ASP A 1 111 ? 15.642 10.189 -23.559 1.00 67.00 111 ASP A O 1
ATOM 897 N N . ASP A 1 112 ? 15.672 9.496 -21.428 1.00 60.12 112 ASP A N 1
ATOM 898 C CA . ASP A 1 112 ? 16.145 10.762 -20.820 1.00 60.12 112 ASP A CA 1
ATOM 899 C C . ASP A 1 112 ? 17.698 10.889 -20.725 1.00 60.12 112 ASP A C 1
ATOM 901 O O . ASP A 1 112 ? 18.204 11.590 -19.844 1.00 60.12 112 ASP A O 1
ATOM 905 N N . GLU A 1 113 ? 18.471 10.228 -21.603 1.00 53.56 113 GLU A N 1
ATOM 906 C CA . GLU A 1 113 ? 19.942 10.419 -21.737 1.00 53.56 113 GLU A CA 1
ATOM 907 C C . GLU A 1 113 ? 20.338 11.527 -22.729 1.00 53.56 113 GLU A C 1
ATOM 909 O O . GLU A 1 113 ? 19.776 11.579 -23.848 1.00 53.56 113 GLU A O 1
#

pLDDT: mean 74.65, std 14.27, range [41.84, 95.19]

Secondary structure (DSSP, 8-state):
-HHHHHHHHHTT--HHHHHHHHT--HHHHHHHHHHTTTS-SS--S---TTS--HHHHHHHHHHHHTT--HHHHHHHH-TT----------GGGGSS-HHHHHHHHHHH-TT--

Radius of gyration: 17.81 Å; chains: 1; bounding box: 45×21×46 Å